Protein AF-A0AAN8KF11-F1 (afdb_monomer)

Sequence (95 aa):
MTPLFGCCASSVSPVDKIKYLVSHQVDINVRRCGNYTVLHAACYHGTLSTVKYLVDCLHLDVHVKSEDGETALDFCRGSESDEKIKYITNQMKLK

pLDDT: mean 75.6, std 12.61, range [45.19, 90.31]

Foldseek 3Di:
DQPLPVPPPDPDANQVVVVVCVVVVRPQCDQDPQRHHVLLVCQQPNALVNNCCCCVVVVDDQCRAGNVRHTSLNNRDDPRSVVSNVVSVVVVVVD

Radius of gyration: 12.33 Å; Cα contacts (8 Å, |Δi|>4): 113; chains: 1; bounding box: 34×25×31 Å

Structure (mmCIF, N/CA/C/O backbone):
data_AF-A0AAN8KF11-F1
#
_entry.id   AF-A0AAN8KF11-F1
#
loop_
_atom_site.group_PDB
_atom_site.id
_at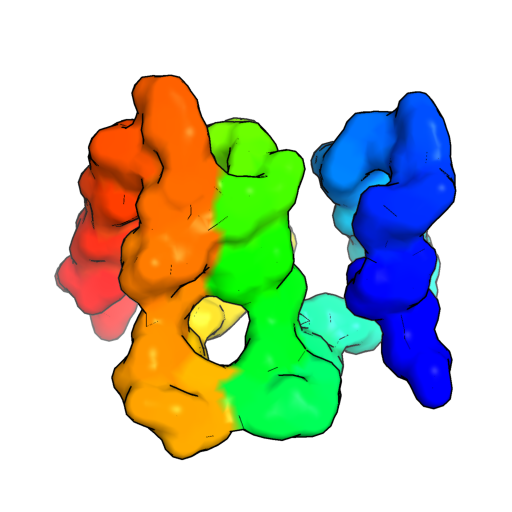om_site.type_symbol
_atom_site.label_atom_id
_atom_site.label_alt_id
_atom_site.label_comp_id
_atom_site.label_asym_id
_atom_site.label_entity_id
_atom_site.label_seq_id
_atom_site.pdbx_PDB_ins_code
_atom_site.Cartn_x
_atom_site.Cartn_y
_atom_site.Cartn_z
_atom_site.occupancy
_atom_site.B_iso_or_equiv
_atom_site.auth_seq_id
_atom_site.auth_comp_id
_atom_site.auth_asym_id
_atom_site.auth_atom_id
_atom_site.pdbx_PDB_model_num
ATOM 1 N N . MET A 1 1 ? 6.887 -15.097 -15.311 1.00 45.59 1 MET A N 1
ATOM 2 C CA . MET A 1 1 ? 7.610 -14.302 -14.294 1.00 45.59 1 MET A CA 1
ATOM 3 C C . MET A 1 1 ? 7.177 -12.858 -14.477 1.00 45.59 1 MET A C 1
ATOM 5 O O . MET A 1 1 ? 7.509 -12.276 -15.496 1.00 45.59 1 MET A O 1
ATOM 9 N N . THR A 1 2 ? 6.342 -12.319 -13.589 1.00 48.66 2 THR A N 1
ATOM 10 C CA . THR A 1 2 ? 5.882 -10.927 -13.683 1.00 48.66 2 THR A CA 1
ATOM 11 C C . THR A 1 2 ? 7.022 -10.005 -13.238 1.00 48.66 2 THR A C 1
ATOM 13 O O . THR A 1 2 ? 7.480 -10.156 -12.101 1.00 48.66 2 THR A O 1
ATOM 16 N N . PRO A 1 3 ? 7.505 -9.080 -14.086 1.00 52.41 3 PRO A N 1
ATOM 17 C CA . PRO A 1 3 ? 8.675 -8.248 -13.783 1.00 52.41 3 PRO A CA 1
ATOM 18 C C . PRO A 1 3 ? 8.485 -7.388 -12.524 1.00 52.41 3 PRO A C 1
ATOM 20 O O . PRO A 1 3 ? 9.456 -7.097 -11.837 1.00 52.41 3 PRO A O 1
ATOM 23 N N . LEU A 1 4 ? 7.232 -7.092 -12.156 1.00 56.22 4 LEU A N 1
ATOM 24 C CA . LEU A 1 4 ? 6.866 -6.345 -10.953 1.00 56.22 4 LEU A CA 1
ATOM 25 C C . LEU A 1 4 ? 7.335 -7.012 -9.637 1.00 56.22 4 LEU A C 1
ATOM 27 O O . LEU A 1 4 ? 7.764 -6.322 -8.719 1.00 56.22 4 LEU A O 1
ATOM 31 N N . PHE A 1 5 ? 7.289 -8.351 -9.542 1.00 54.91 5 PHE A N 1
ATOM 32 C CA . PHE A 1 5 ? 7.616 -9.095 -8.308 1.00 54.91 5 PHE A CA 1
ATOM 33 C C . PHE A 1 5 ? 9.062 -9.608 -8.256 1.00 54.91 5 PHE A C 1
ATOM 35 O O . PHE A 1 5 ? 9.581 -9.878 -7.176 1.00 54.91 5 PHE A O 1
ATOM 42 N N . GLY A 1 6 ? 9.738 -9.735 -9.404 1.00 46.03 6 GLY A N 1
ATOM 43 C CA . GLY A 1 6 ? 11.142 -10.177 -9.474 1.00 46.03 6 GLY A CA 1
ATOM 44 C C . GLY A 1 6 ? 12.146 -9.149 -8.934 1.00 46.03 6 GLY A C 1
ATOM 45 O O . GLY A 1 6 ? 13.329 -9.437 -8.779 1.00 46.03 6 GLY A O 1
ATOM 46 N N . CYS A 1 7 ? 11.675 -7.946 -8.618 1.00 45.19 7 CYS A N 1
ATOM 47 C CA . CYS A 1 7 ? 12.491 -6.822 -8.197 1.00 45.19 7 CYS A CA 1
ATOM 48 C C . CYS A 1 7 ? 12.979 -6.882 -6.739 1.00 45.19 7 CYS A C 1
ATOM 50 O O . CYS A 1 7 ? 13.804 -6.053 -6.367 1.00 45.19 7 CYS A O 1
ATOM 52 N N . CYS A 1 8 ? 12.548 -7.829 -5.902 1.00 46.56 8 CYS A N 1
ATOM 53 C CA . CYS A 1 8 ? 12.969 -7.869 -4.491 1.00 46.56 8 CYS A CA 1
ATOM 54 C C . CYS A 1 8 ? 14.438 -8.295 -4.267 1.00 46.56 8 CYS A C 1
ATOM 56 O O . CYS A 1 8 ? 14.944 -8.124 -3.165 1.00 46.56 8 CYS A O 1
ATOM 58 N N . ALA A 1 9 ? 15.150 -8.792 -5.289 1.00 45.75 9 ALA A N 1
ATOM 59 C CA . ALA A 1 9 ? 16.500 -9.359 -5.139 1.00 45.75 9 ALA A CA 1
ATOM 60 C C . ALA A 1 9 ? 17.675 -8.424 -5.509 1.00 45.75 9 ALA A C 1
ATOM 62 O O . ALA A 1 9 ? 18.821 -8.859 -5.519 1.00 45.75 9 ALA A O 1
ATOM 63 N N . SER A 1 10 ? 17.431 -7.154 -5.846 1.00 48.41 10 SER A N 1
ATOM 64 C CA . SER A 1 10 ? 18.496 -6.219 -6.266 1.00 48.41 10 SER A CA 1
ATOM 65 C C . SER A 1 10 ? 18.624 -5.045 -5.300 1.00 48.41 10 SER A C 1
ATOM 67 O O . SER A 1 10 ? 17.611 -4.513 -4.854 1.00 48.41 10 SER A O 1
ATOM 69 N N . SER A 1 11 ? 19.856 -4.602 -5.060 1.00 53.47 11 SER A N 1
ATOM 70 C CA . SER A 1 11 ? 20.324 -3.521 -4.169 1.00 53.47 11 SER A CA 1
ATOM 71 C C . SER A 1 11 ? 19.747 -2.110 -4.413 1.00 53.47 11 SER A C 1
ATOM 73 O O . SER A 1 11 ? 20.260 -1.131 -3.883 1.00 53.47 11 SER A O 1
ATOM 75 N N . VAL A 1 12 ? 18.683 -1.986 -5.206 1.00 56.06 12 VAL A N 1
ATOM 76 C CA . VAL A 1 12 ? 17.996 -0.728 -5.522 1.00 56.06 12 VAL A CA 1
ATOM 77 C C . VAL A 1 12 ? 16.719 -0.630 -4.684 1.00 56.06 12 VAL A C 1
ATOM 79 O O . VAL A 1 12 ? 15.964 -1.603 -4.586 1.00 56.06 12 VAL A O 1
ATOM 82 N N . SER A 1 13 ? 16.483 0.546 -4.102 1.00 62.16 13 SER A N 1
ATOM 83 C CA . SER A 1 13 ? 15.344 0.855 -3.235 1.00 62.16 13 SER A CA 1
ATOM 84 C C . SER A 1 13 ? 13.996 0.430 -3.849 1.00 62.16 13 SER A C 1
ATOM 86 O O . SER A 1 13 ? 13.764 0.672 -5.038 1.00 62.16 13 SER A O 1
ATOM 88 N N . PRO A 1 14 ? 13.067 -0.152 -3.062 1.00 64.75 14 PRO A N 1
ATOM 89 C CA . PRO A 1 14 ? 11.765 -0.621 -3.555 1.00 64.75 14 PRO A CA 1
ATOM 90 C C . PRO A 1 14 ? 10.952 0.464 -4.283 1.00 64.75 14 PRO A C 1
ATOM 92 O O . PRO A 1 14 ? 10.273 0.180 -5.268 1.00 64.75 14 PRO A O 1
ATOM 95 N N . VAL A 1 15 ? 11.064 1.717 -3.826 1.00 65.25 15 VAL A N 1
ATOM 96 C CA . VAL A 1 15 ? 10.342 2.880 -4.369 1.00 65.25 15 VAL A CA 1
ATOM 97 C C . VAL A 1 15 ? 10.771 3.211 -5.798 1.00 65.25 15 VAL A C 1
ATOM 99 O O . VAL A 1 15 ? 9.915 3.399 -6.660 1.00 65.25 15 VAL A O 1
ATOM 102 N N . ASP A 1 16 ? 12.076 3.278 -6.067 1.00 68.62 16 ASP A N 1
ATOM 103 C CA . ASP A 1 16 ? 12.596 3.646 -7.389 1.00 68.62 16 ASP A CA 1
ATOM 104 C C . ASP A 1 16 ? 12.239 2.601 -8.445 1.00 68.62 16 ASP A C 1
ATOM 106 O O . ASP A 1 16 ? 11.915 2.948 -9.580 1.00 68.62 16 ASP A O 1
ATOM 110 N N . LYS A 1 17 ? 12.186 1.321 -8.057 1.00 69.69 17 LYS A N 1
ATOM 111 C CA . LYS A 1 17 ? 11.724 0.251 -8.949 1.00 69.69 17 LYS A CA 1
ATOM 112 C C . LYS A 1 17 ? 10.245 0.380 -9.273 1.00 69.69 17 LYS A C 1
ATOM 114 O O . LYS A 1 17 ? 9.880 0.262 -10.435 1.00 69.69 17 LYS A O 1
ATOM 119 N N . ILE A 1 18 ? 9.402 0.652 -8.276 1.00 69.81 18 ILE A N 1
ATOM 120 C CA . ILE A 1 18 ? 7.968 0.867 -8.509 1.00 69.81 18 ILE A CA 1
ATOM 121 C C . ILE A 1 18 ? 7.767 2.071 -9.431 1.00 69.81 18 ILE A C 1
ATOM 123 O O . ILE A 1 18 ? 7.066 1.944 -10.426 1.00 69.81 18 ILE A O 1
ATOM 127 N N . LYS A 1 19 ? 8.443 3.200 -9.183 1.00 68.62 19 LYS A N 1
ATOM 128 C CA . LYS A 1 19 ? 8.393 4.367 -10.080 1.00 68.62 19 LYS A CA 1
ATOM 129 C C . LYS A 1 19 ? 8.830 4.025 -11.504 1.00 68.62 19 LYS A C 1
ATOM 131 O O . LYS A 1 19 ? 8.174 4.434 -12.458 1.00 68.62 19 LYS A O 1
ATOM 136 N N . TYR A 1 20 ? 9.901 3.247 -11.650 1.00 72.69 20 TYR A N 1
ATOM 137 C CA . TYR A 1 20 ? 10.379 2.790 -12.951 1.00 72.69 20 TYR A CA 1
ATOM 138 C C . TYR A 1 20 ? 9.339 1.913 -13.667 1.00 72.69 20 TYR A C 1
ATOM 140 O O . TYR A 1 20 ? 9.061 2.136 -14.841 1.00 72.69 20 TYR A O 1
ATOM 148 N N . LEU A 1 21 ? 8.713 0.971 -12.958 1.0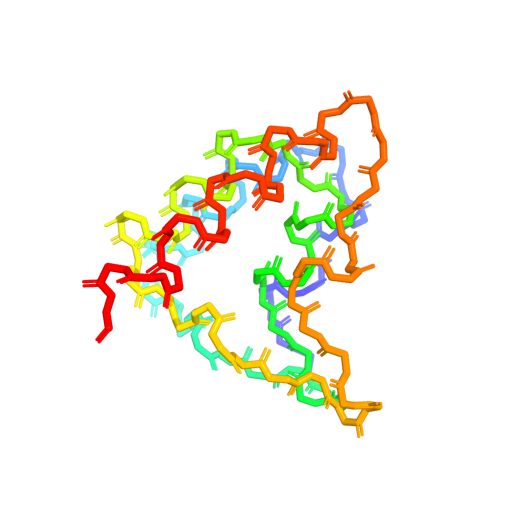0 68.75 21 LEU A N 1
ATOM 149 C CA . LEU A 1 21 ? 7.678 0.078 -13.493 1.00 68.75 21 LEU A CA 1
ATOM 150 C C . LEU A 1 21 ? 6.411 0.847 -13.905 1.00 68.75 21 LEU A C 1
ATOM 152 O O . LEU A 1 21 ? 5.889 0.619 -14.994 1.00 68.75 21 LEU A O 1
ATOM 156 N N . VAL A 1 22 ? 5.970 1.811 -13.091 1.00 67.94 22 VAL A N 1
ATOM 157 C CA . VAL A 1 22 ? 4.855 2.715 -13.427 1.00 67.94 22 VAL A CA 1
ATOM 158 C C . VAL A 1 22 ? 5.175 3.541 -14.669 1.00 67.94 22 VAL A C 1
ATOM 160 O O . VAL A 1 22 ? 4.345 3.652 -15.567 1.00 67.94 22 VAL A O 1
ATOM 163 N N . SER A 1 23 ? 6.396 4.077 -14.759 1.00 74.00 23 SER A N 1
ATOM 164 C CA . SER A 1 23 ? 6.841 4.843 -15.929 1.00 74.00 23 SER A CA 1
ATOM 165 C C . SER A 1 23 ? 6.854 4.013 -17.215 1.00 74.00 23 SER A C 1
ATOM 167 O O . SER A 1 23 ? 6.772 4.585 -18.297 1.00 74.00 23 SER A O 1
ATOM 169 N N . HIS A 1 24 ? 6.951 2.687 -17.107 1.00 72.44 24 HIS A N 1
ATOM 170 C CA . HIS A 1 24 ? 6.919 1.762 -18.240 1.00 72.44 24 HIS A CA 1
ATOM 171 C C . HIS A 1 24 ? 5.505 1.247 -18.557 1.00 72.44 24 HIS A C 1
ATOM 173 O O . HIS A 1 24 ? 5.380 0.282 -19.304 1.00 72.44 24 HIS A O 1
ATOM 179 N N . GLN A 1 25 ? 4.451 1.861 -17.995 1.00 66.88 25 GLN A N 1
ATOM 180 C CA . GLN A 1 25 ? 3.053 1.424 -18.148 1.00 66.88 25 GLN A CA 1
ATOM 181 C C . GLN A 1 25 ? 2.854 -0.063 -17.822 1.00 66.88 25 GLN A C 1
ATOM 183 O O . GLN A 1 25 ? 1.987 -0.730 -18.382 1.00 66.88 25 GLN A O 1
ATOM 188 N N . VAL A 1 26 ? 3.677 -0.607 -16.921 1.00 67.69 26 VAL A N 1
ATOM 189 C CA . VAL A 1 26 ? 3.519 -1.990 -16.483 1.00 67.69 26 VAL A CA 1
ATOM 190 C C . VAL A 1 26 ? 2.219 -2.075 -15.703 1.00 67.69 26 VAL A C 1
ATOM 192 O O . VAL A 1 26 ? 2.006 -1.297 -14.770 1.00 67.69 26 VAL A O 1
ATOM 195 N N . ASP A 1 27 ? 1.370 -3.040 -16.054 1.00 66.56 27 ASP A N 1
ATOM 196 C CA . ASP A 1 27 ? 0.206 -3.360 -15.241 1.00 66.56 27 ASP A CA 1
ATOM 197 C C . ASP A 1 27 ? 0.666 -3.628 -13.805 1.00 66.56 27 ASP A C 1
ATOM 199 O O . ASP A 1 27 ? 1.472 -4.507 -13.523 1.00 66.56 27 ASP A O 1
ATOM 203 N N . ILE A 1 28 ? 0.185 -2.815 -12.881 1.00 67.06 28 ILE A N 1
ATOM 204 C CA . ILE A 1 28 ? 0.485 -2.867 -11.440 1.00 67.06 28 ILE A CA 1
ATOM 205 C C . ILE A 1 28 ? -0.541 -3.701 -10.670 1.00 67.06 28 ILE A C 1
ATOM 207 O O . ILE A 1 28 ? -0.278 -4.149 -9.556 1.00 67.06 28 ILE A O 1
ATOM 211 N N . ASN A 1 29 ? -1.696 -3.946 -11.294 1.00 65.31 29 ASN A N 1
ATOM 212 C CA . ASN A 1 29 ? -2.766 -4.795 -10.779 1.00 65.31 29 ASN A CA 1
ATOM 213 C C . ASN A 1 29 ? -2.498 -6.289 -11.001 1.00 65.31 29 ASN A C 1
ATOM 215 O O . ASN A 1 29 ? -3.366 -7.118 -10.719 1.00 65.31 29 ASN A O 1
ATOM 219 N N . VAL A 1 30 ? -1.319 -6.666 -11.509 1.00 65.81 30 VAL A N 1
ATOM 220 C CA . VAL A 1 30 ? -0.999 -8.084 -11.680 1.00 65.81 30 VAL A CA 1
ATOM 221 C C . VAL A 1 30 ? -0.908 -8.758 -10.323 1.00 65.81 30 VAL A C 1
ATOM 223 O O . VAL A 1 30 ? -0.134 -8.370 -9.446 1.00 65.81 30 VAL A O 1
ATOM 226 N N . ARG A 1 31 ? -1.687 -9.823 -10.194 1.00 68.38 31 ARG A N 1
ATOM 227 C CA . ARG A 1 31 ? -1.640 -10.752 -9.074 1.00 68.38 31 ARG A CA 1
ATOM 228 C C . ARG A 1 31 ? -0.616 -11.835 -9.396 1.00 68.38 31 ARG A C 1
ATOM 230 O O . ARG A 1 31 ? -0.618 -12.407 -10.488 1.00 68.38 31 ARG A O 1
ATOM 237 N N . ARG A 1 32 ? 0.306 -12.087 -8.472 1.00 68.38 32 ARG A N 1
ATOM 238 C CA . ARG A 1 32 ? 1.190 -13.260 -8.501 1.00 68.38 32 ARG A CA 1
ATOM 239 C C . ARG A 1 32 ? 0.370 -14.499 -8.092 1.00 68.38 32 ARG A C 1
ATOM 241 O O . ARG A 1 32 ? -0.788 -14.381 -7.696 1.00 68.38 32 ARG A O 1
ATOM 248 N N . CYS A 1 33 ? 0.978 -15.684 -8.185 1.00 66.88 33 CYS A N 1
ATOM 249 C CA . CYS A 1 33 ? 0.441 -16.916 -7.601 1.00 66.88 33 CYS A CA 1
ATOM 250 C C . CYS A 1 33 ? -0.026 -16.658 -6.162 1.00 66.88 33 CYS A C 1
ATOM 252 O O . CYS A 1 33 ? 0.667 -15.951 -5.428 1.00 66.88 33 CYS A O 1
ATOM 254 N N . GLY A 1 34 ? -1.186 -17.194 -5.789 1.00 68.75 34 GLY A N 1
ATOM 255 C CA . GLY A 1 34 ? -1.767 -16.940 -4.476 1.00 68.75 34 GLY A CA 1
ATOM 256 C C . GLY A 1 34 ? -2.458 -15.577 -4.342 1.00 68.75 34 GLY A C 1
ATOM 257 O O . GLY A 1 34 ? -2.517 -15.035 -3.251 1.00 68.75 34 GLY A O 1
ATOM 258 N N . ASN A 1 35 ? -2.917 -14.958 -5.436 1.00 79.69 35 ASN A N 1
ATOM 259 C CA . ASN A 1 35 ? -3.564 -13.632 -5.439 1.00 79.69 35 ASN A CA 1
ATOM 260 C C . ASN A 1 35 ? -2.719 -12.489 -4.824 1.00 79.69 35 ASN A C 1
ATOM 262 O O . ASN A 1 35 ? -3.231 -11.429 -4.460 1.00 79.69 35 ASN A O 1
ATOM 266 N N . TYR A 1 36 ? -1.405 -12.692 -4.730 1.00 78.38 36 TYR A N 1
ATOM 267 C CA . TYR A 1 36 ? -0.492 -11.786 -4.047 1.00 78.38 36 TYR A CA 1
ATOM 268 C C . TYR A 1 36 ? -0.241 -10.527 -4.889 1.00 78.38 36 TYR A C 1
ATOM 270 O O . TYR A 1 36 ? 0.129 -10.615 -6.063 1.00 78.38 36 TYR A O 1
ATOM 278 N N . THR A 1 37 ? -0.448 -9.345 -4.304 1.00 81.50 37 THR A N 1
ATOM 279 C CA . THR A 1 37 ? -0.327 -8.038 -4.990 1.00 81.50 37 THR A CA 1
ATOM 280 C C . THR A 1 37 ? 0.926 -7.272 -4.565 1.00 81.50 37 THR A C 1
ATOM 282 O O . THR A 1 37 ? 1.539 -7.565 -3.539 1.00 81.50 37 THR A O 1
ATOM 285 N N . VAL A 1 38 ? 1.301 -6.236 -5.324 1.00 79.38 38 VAL A N 1
ATOM 286 C CA . VAL A 1 38 ? 2.433 -5.360 -4.960 1.00 79.38 38 VAL A CA 1
ATOM 287 C C . VAL A 1 38 ? 2.208 -4.625 -3.634 1.00 79.38 38 VAL A C 1
ATOM 289 O O . VAL A 1 38 ? 3.177 -4.289 -2.960 1.00 79.38 38 VAL A O 1
ATOM 292 N N . LEU A 1 39 ? 0.951 -4.428 -3.215 1.00 83.75 39 LEU A N 1
ATOM 293 C CA . LEU A 1 39 ? 0.636 -3.834 -1.916 1.00 83.75 39 LEU A CA 1
ATOM 294 C C . LEU A 1 3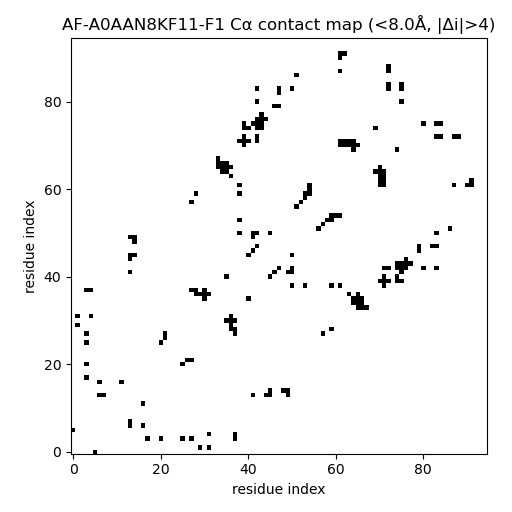9 ? 1.041 -4.761 -0.756 1.00 83.75 39 LEU A C 1
ATOM 296 O O . LEU A 1 39 ? 1.626 -4.286 0.216 1.00 83.75 39 LEU A O 1
ATOM 300 N N . HIS A 1 40 ? 0.830 -6.077 -0.891 1.00 85.44 40 HIS A N 1
ATOM 301 C CA . HIS A 1 40 ? 1.318 -7.066 0.079 1.00 85.44 40 HIS A CA 1
ATOM 302 C C . HIS A 1 40 ? 2.854 -7.030 0.170 1.00 85.44 40 HIS A C 1
ATOM 304 O O . HIS A 1 40 ? 3.418 -6.929 1.262 1.00 85.44 40 HIS A O 1
ATOM 310 N N . ALA A 1 41 ? 3.535 -7.002 -0.983 1.00 79.94 41 ALA A N 1
ATOM 311 C CA . ALA A 1 41 ? 4.995 -6.904 -1.045 1.00 79.94 41 ALA A CA 1
ATOM 312 C C . ALA A 1 41 ? 5.523 -5.607 -0.406 1.00 79.94 41 ALA A C 1
ATOM 314 O O . ALA A 1 41 ? 6.520 -5.624 0.315 1.00 79.94 41 ALA A O 1
ATOM 315 N N . ALA A 1 42 ? 4.854 -4.477 -0.649 1.00 81.06 42 ALA A N 1
ATOM 316 C CA . ALA A 1 42 ? 5.229 -3.185 -0.085 1.00 81.06 42 ALA A CA 1
ATOM 317 C C . ALA A 1 42 ? 5.014 -3.117 1.427 1.00 81.06 42 ALA A C 1
ATOM 319 O O . ALA A 1 42 ? 5.785 -2.449 2.114 1.00 81.06 42 ALA A O 1
ATOM 320 N N . CYS A 1 43 ? 4.024 -3.825 1.968 1.00 85.12 43 CYS A N 1
ATOM 321 C CA . CYS A 1 43 ? 3.877 -3.906 3.413 1.00 85.12 43 CYS A CA 1
ATOM 322 C C . CYS A 1 43 ? 4.955 -4.770 4.074 1.00 85.12 43 CYS A C 1
ATOM 324 O O . CYS A 1 43 ? 5.461 -4.396 5.136 1.00 85.12 43 CYS A O 1
ATOM 326 N N . TYR A 1 44 ? 5.376 -5.847 3.409 1.00 81.25 44 TYR A N 1
ATOM 327 C CA . TYR A 1 44 ? 6.398 -6.753 3.930 1.00 81.25 44 TYR A CA 1
ATOM 328 C C . TYR A 1 44 ? 7.837 -6.219 3.780 1.00 81.25 44 TYR A C 1
ATOM 330 O O . TYR A 1 44 ? 8.626 -6.295 4.718 1.00 81.25 44 TYR A O 1
ATOM 338 N N . HIS A 1 45 ? 8.187 -5.655 2.618 1.00 76.4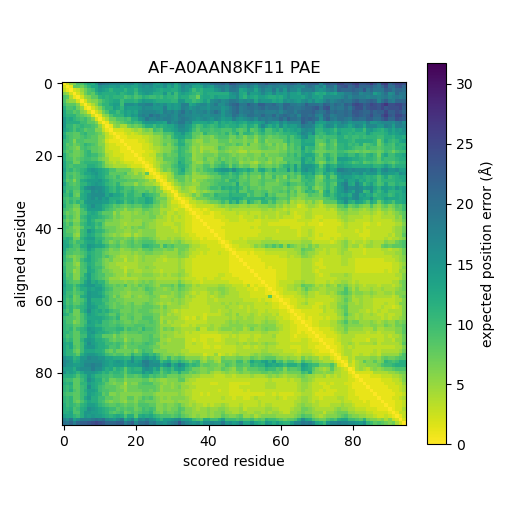4 45 HIS A N 1
ATOM 339 C CA . HIS A 1 45 ? 9.551 -5.203 2.286 1.00 76.44 45 HIS A CA 1
ATOM 340 C C . HIS A 1 45 ? 9.693 -3.689 2.074 1.00 76.44 45 HIS A C 1
ATOM 342 O O . HIS A 1 45 ? 10.811 -3.176 2.030 1.00 76.44 45 HIS A O 1
ATOM 348 N N . GLY A 1 46 ? 8.590 -2.976 1.854 1.00 77.06 46 GLY A N 1
ATOM 349 C CA . GLY A 1 46 ? 8.598 -1.551 1.529 1.00 77.06 46 GLY A CA 1
ATOM 350 C C . GLY A 1 46 ? 8.500 -0.653 2.760 1.00 77.06 46 GLY A C 1
ATOM 351 O O . GLY A 1 46 ? 8.274 -1.102 3.881 1.00 77.06 46 GLY A O 1
ATOM 352 N N . THR A 1 47 ? 8.645 0.647 2.532 1.00 83.69 47 THR A N 1
ATOM 353 C CA . THR A 1 47 ? 8.488 1.708 3.542 1.00 83.69 47 THR A CA 1
ATOM 354 C C . THR A 1 47 ? 7.084 2.307 3.501 1.00 83.69 47 THR A C 1
ATOM 356 O O . THR A 1 47 ? 6.346 2.098 2.531 1.00 83.69 47 THR A O 1
ATOM 359 N N . LEU A 1 48 ? 6.712 3.114 4.503 1.00 85.62 48 LEU A N 1
ATOM 360 C CA . LEU A 1 48 ? 5.426 3.826 4.497 1.00 85.62 48 LEU A CA 1
ATOM 361 C C . LEU A 1 48 ? 5.225 4.663 3.222 1.00 85.62 48 LEU A C 1
ATOM 363 O O . LEU A 1 48 ? 4.144 4.661 2.632 1.00 85.62 48 LEU A O 1
ATOM 367 N N . SER A 1 49 ? 6.279 5.332 2.753 1.00 86.31 49 SER A N 1
ATOM 368 C CA . SER A 1 49 ? 6.259 6.122 1.516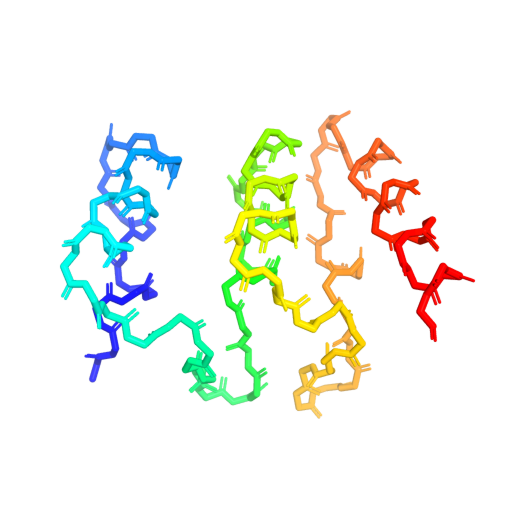 1.00 86.31 49 SER A CA 1
ATOM 369 C C . SER A 1 49 ? 5.914 5.283 0.286 1.00 86.31 49 SER A C 1
ATOM 371 O O . SER A 1 49 ? 5.230 5.761 -0.616 1.00 86.31 49 SER A O 1
ATOM 373 N N . THR A 1 50 ? 6.349 4.020 0.263 1.00 83.19 50 THR A N 1
ATOM 374 C CA . THR A 1 50 ? 6.030 3.080 -0.820 1.00 83.19 50 THR A CA 1
ATOM 375 C C . THR A 1 50 ? 4.538 2.758 -0.830 1.00 83.19 50 THR A C 1
ATOM 377 O O . THR A 1 50 ? 3.897 2.833 -1.873 1.00 83.19 50 THR A O 1
ATOM 380 N N . VAL A 1 51 ? 3.975 2.448 0.341 1.00 86.25 51 VAL A N 1
ATOM 381 C CA . VAL A 1 51 ? 2.546 2.136 0.504 1.00 86.25 51 VAL A CA 1
ATOM 382 C C . VAL A 1 51 ? 1.682 3.327 0.098 1.00 86.25 51 VAL A C 1
ATOM 384 O O . VAL A 1 51 ? 0.752 3.162 -0.687 1.00 86.25 51 VAL A O 1
ATOM 387 N N . LYS A 1 52 ? 2.027 4.535 0.561 1.00 87.50 52 LYS A N 1
ATOM 388 C CA . LYS A 1 52 ? 1.326 5.767 0.172 1.00 87.50 52 LYS A CA 1
ATOM 389 C C . LYS A 1 52 ? 1.349 5.967 -1.337 1.00 87.50 52 LYS A C 1
ATOM 391 O O . LYS A 1 52 ? 0.304 6.173 -1.929 1.00 87.50 52 LYS A O 1
ATOM 396 N N . TYR A 1 53 ? 2.510 5.826 -1.976 1.00 84.75 53 TYR A N 1
ATOM 397 C CA . TYR A 1 53 ? 2.619 5.968 -3.429 1.00 84.75 53 TYR A CA 1
ATOM 398 C C . TYR A 1 53 ? 1.746 4.953 -4.188 1.00 84.75 53 TYR A C 1
ATOM 400 O O . TYR A 1 53 ? 1.076 5.315 -5.151 1.00 84.75 53 TYR A O 1
ATOM 408 N N . LEU A 1 54 ? 1.697 3.695 -3.739 1.00 82.94 54 LEU A N 1
ATOM 409 C CA . LEU A 1 54 ? 0.854 2.667 -4.358 1.00 82.94 54 LEU A CA 1
ATOM 410 C C . LEU A 1 54 ? -0.652 2.951 -4.199 1.00 82.94 54 LEU A C 1
ATOM 412 O O . LEU A 1 54 ? -1.429 2.699 -5.115 1.00 82.94 54 LEU A O 1
ATOM 416 N N . VAL A 1 55 ? -1.091 3.472 -3.056 1.00 86.44 55 VAL A N 1
ATOM 417 C CA . VAL A 1 55 ? -2.521 3.726 -2.826 1.00 86.44 55 VAL A CA 1
ATOM 418 C C . VAL A 1 55 ? -2.964 5.064 -3.428 1.00 86.44 55 VAL A C 1
ATOM 420 O O . VAL A 1 55 ? -3.969 5.102 -4.134 1.00 86.44 55 VAL A O 1
ATOM 423 N N . ASP A 1 56 ? -2.208 6.144 -3.211 1.00 86.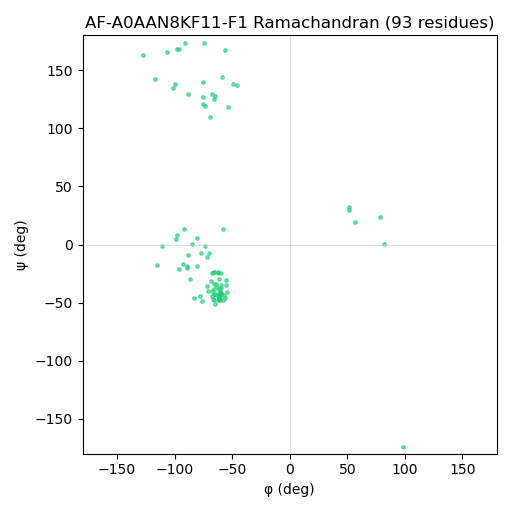06 56 ASP A N 1
ATOM 424 C CA . ASP A 1 56 ? -2.546 7.487 -3.705 1.00 86.06 56 ASP A CA 1
ATOM 425 C C . ASP A 1 56 ? -2.274 7.647 -5.207 1.00 86.06 56 ASP A C 1
ATOM 427 O O . ASP A 1 56 ? -3.135 8.139 -5.928 1.00 86.06 56 ASP A O 1
ATOM 431 N N . CYS A 1 57 ? -1.096 7.249 -5.705 1.00 82.38 57 CYS A N 1
ATOM 432 C CA . CYS A 1 57 ? -0.727 7.518 -7.103 1.00 82.38 57 CYS A CA 1
ATOM 433 C C . CYS A 1 57 ? -1.231 6.454 -8.072 1.00 82.38 57 CYS A C 1
ATOM 435 O O . CYS A 1 57 ? -1.454 6.744 -9.243 1.00 82.38 57 CYS A O 1
ATOM 437 N N . LEU A 1 58 ? -1.356 5.218 -7.601 1.00 78.31 58 LEU A N 1
ATOM 438 C CA . LEU A 1 58 ? -1.711 4.083 -8.443 1.00 78.31 58 LEU A CA 1
ATOM 439 C C . LEU A 1 58 ? -3.107 3.529 -8.155 1.00 78.31 58 LEU A C 1
ATOM 441 O O . LEU A 1 58 ? -3.544 2.600 -8.833 1.00 78.31 58 LEU A O 1
ATOM 445 N N . HIS A 1 59 ? -3.805 4.106 -7.174 1.00 80.38 59 HIS A N 1
ATOM 446 C CA . HIS A 1 59 ? -5.179 3.763 -6.816 1.00 80.38 59 HIS A CA 1
ATOM 447 C C . HIS A 1 59 ? -5.403 2.266 -6.581 1.00 80.38 59 HIS A C 1
ATOM 449 O O . HIS A 1 59 ? -6.498 1.760 -6.843 1.00 80.38 59 HIS A O 1
ATOM 455 N N . LEU A 1 60 ? -4.385 1.559 -6.069 1.00 82.69 60 LEU A N 1
ATOM 456 C CA . LEU A 1 60 ? -4.504 0.131 -5.799 1.00 82.69 60 LEU A CA 1
ATOM 457 C C . LEU A 1 60 ? -5.642 -0.151 -4.823 1.00 82.69 60 LEU A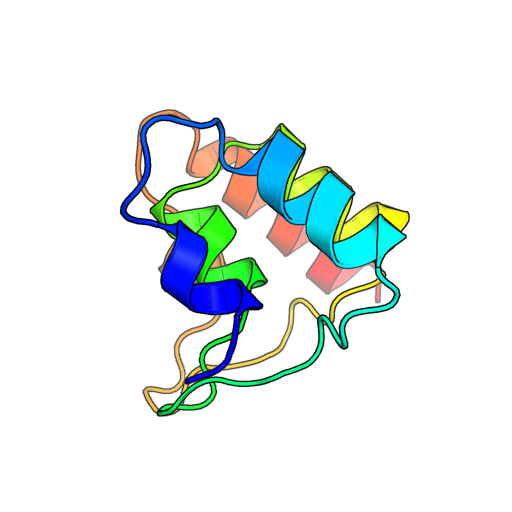 C 1
ATOM 459 O O . LEU A 1 60 ? -5.894 0.597 -3.873 1.00 82.69 60 LEU A O 1
ATOM 463 N N . ASP A 1 61 ? -6.307 -1.275 -5.059 1.00 83.75 61 ASP A N 1
ATOM 464 C CA . ASP A 1 61 ? -7.312 -1.777 -4.143 1.00 83.75 61 ASP A CA 1
ATOM 465 C C . ASP A 1 61 ? -6.635 -2.366 -2.898 1.00 83.75 61 ASP A C 1
ATOM 467 O O . ASP A 1 61 ? -5.824 -3.295 -2.969 1.00 83.75 61 ASP A O 1
ATOM 471 N N . VAL A 1 62 ? -6.961 -1.776 -1.749 1.00 86.12 62 VAL A N 1
ATOM 472 C CA . VAL A 1 62 ? -6.443 -2.170 -0.439 1.00 86.12 62 VAL A CA 1
ATOM 473 C C . VAL A 1 62 ? -7.178 -3.388 0.123 1.00 86.12 62 VAL A C 1
ATOM 475 O O . VAL A 1 62 ? -6.628 -4.063 0.987 1.00 86.12 62 VAL A O 1
ATOM 478 N N . HIS A 1 63 ? -8.375 -3.713 -0.384 1.00 85.50 63 HIS A N 1
ATOM 479 C CA . HIS A 1 63 ? -9.200 -4.833 0.086 1.00 85.50 63 HIS A CA 1
ATOM 480 C C . HIS A 1 63 ? -8.842 -6.176 -0.554 1.00 85.50 63 HIS A C 1
ATOM 482 O O . HIS A 1 63 ? -9.473 -7.193 -0.251 1.00 85.50 63 HIS A O 1
ATOM 488 N N . VAL A 1 64 ? -7.844 -6.206 -1.441 1.00 85.19 64 VAL A N 1
ATOM 489 C CA . VAL A 1 64 ? -7.426 -7.452 -2.082 1.00 85.19 64 VAL A CA 1
ATOM 490 C C . VAL A 1 64 ? -6.861 -8.401 -1.033 1.00 85.19 64 VAL A C 1
ATOM 492 O O . VAL A 1 64 ? -5.952 -8.046 -0.284 1.00 85.19 64 VAL A O 1
ATOM 495 N N . LYS A 1 65 ? -7.397 -9.620 -1.030 1.00 87.31 65 LYS A N 1
ATOM 496 C CA . LYS A 1 65 ? -6.940 -10.729 -0.197 1.00 87.31 65 LYS A CA 1
ATOM 497 C C . LYS A 1 65 ? -6.053 -11.669 -1.000 1.00 87.31 65 LYS A C 1
ATOM 499 O O . LYS A 1 65 ? -6.391 -11.991 -2.137 1.00 87.31 65 LYS A O 1
ATOM 504 N N . SER A 1 66 ? -4.967 -12.127 -0.398 1.00 85.00 66 SER A N 1
ATOM 505 C CA . SER A 1 66 ? -4.202 -13.300 -0.814 1.00 85.00 66 SER A CA 1
ATOM 506 C C . SER A 1 66 ? -5.102 -14.545 -0.876 1.00 85.00 66 SER A C 1
ATOM 508 O O . SER A 1 66 ? -6.232 -14.550 -0.384 1.00 85.00 66 SER A O 1
ATOM 510 N N . GLU A 1 67 ? -4.603 -15.615 -1.479 1.00 85.56 67 GLU A N 1
ATOM 511 C CA . GLU A 1 67 ? -5.267 -16.923 -1.545 1.00 85.56 67 GLU A CA 1
ATOM 512 C C . GLU A 1 67 ? -5.484 -17.533 -0.153 1.00 85.56 67 GLU A C 1
ATOM 514 O O . GLU A 1 67 ? -6.512 -18.162 0.081 1.00 85.56 67 GLU A O 1
ATOM 519 N N . ASP A 1 68 ? -4.605 -17.223 0.803 1.00 84.88 68 ASP A N 1
ATOM 520 C CA . ASP A 1 68 ? -4.756 -17.562 2.225 1.00 84.88 68 ASP A CA 1
ATOM 521 C C . ASP A 1 68 ? -5.812 -16.706 2.959 1.00 84.88 68 ASP A C 1
ATOM 523 O O . ASP A 1 68 ? -6.063 -16.886 4.149 1.00 84.88 68 ASP A O 1
ATOM 527 N N . GLY A 1 69 ? -6.447 -15.748 2.273 1.00 86.81 69 GLY A N 1
ATOM 528 C CA . GLY A 1 69 ? -7.433 -14.833 2.856 1.00 86.81 69 GLY A CA 1
ATOM 529 C C . GLY A 1 69 ? -6.836 -13.632 3.598 1.00 86.81 69 GLY A C 1
ATOM 530 O O . GLY A 1 69 ? -7.592 -12.794 4.094 1.00 86.81 69 GLY A O 1
ATOM 531 N N . GLU A 1 70 ? -5.509 -13.527 3.633 1.00 87.69 70 GLU A N 1
ATOM 532 C CA . GLU A 1 70 ? -4.753 -12.432 4.245 1.00 87.69 70 GLU A CA 1
ATOM 533 C C . GLU A 1 70 ? -4.786 -11.169 3.375 1.00 87.69 70 GLU A C 1
ATOM 535 O O . GLU A 1 70 ? -4.680 -11.229 2.156 1.00 87.69 70 GLU A O 1
ATOM 540 N N . THR A 1 71 ? -4.917 -10.004 3.992 1.00 88.38 71 THR A N 1
ATOM 541 C CA . THR A 1 71 ? -4.900 -8.687 3.342 1.00 88.38 71 THR A CA 1
ATOM 542 C C . THR A 1 71 ? -3.525 -8.033 3.433 1.00 88.38 71 THR A C 1
ATOM 544 O O . THR A 1 71 ? -2.673 -8.438 4.218 1.00 88.38 71 THR A O 1
ATOM 547 N N . ALA A 1 72 ? -3.291 -6.953 2.679 1.00 85.38 72 ALA A N 1
ATOM 548 C CA . ALA A 1 72 ? -2.001 -6.257 2.704 1.00 85.38 72 ALA A CA 1
ATOM 549 C C . ALA A 1 72 ? -1.565 -5.799 4.111 1.00 85.38 72 ALA A C 1
ATOM 551 O O . ALA A 1 72 ? -0.364 -5.774 4.379 1.00 85.38 72 ALA A O 1
ATOM 552 N N . LEU A 1 73 ? -2.515 -5.487 5.008 1.00 87.88 73 LEU A N 1
ATOM 553 C CA . LEU A 1 73 ? -2.219 -5.143 6.405 1.00 87.88 73 LEU A CA 1
ATOM 554 C C . LEU A 1 73 ? -1.597 -6.300 7.202 1.00 87.88 73 LEU A C 1
ATOM 556 O O . LEU A 1 73 ? -0.714 -6.047 8.019 1.00 87.88 73 LEU A O 1
ATOM 560 N N . ASP A 1 74 ? -1.981 -7.547 6.919 1.00 87.81 74 ASP A N 1
ATOM 561 C CA . ASP A 1 74 ? -1.467 -8.743 7.604 1.00 87.81 74 ASP A CA 1
ATOM 562 C C . ASP A 1 74 ? 0.019 -8.989 7.284 1.00 87.81 74 ASP A C 1
ATOM 564 O O . ASP A 1 74 ? 0.773 -9.552 8.080 1.00 87.81 74 ASP A O 1
ATOM 568 N N . PHE A 1 75 ? 0.480 -8.476 6.140 1.00 84.12 75 PHE A N 1
ATOM 569 C CA . PHE A 1 75 ? 1.878 -8.537 5.723 1.00 84.12 75 PHE A CA 1
ATOM 570 C C . PHE A 1 75 ? 2.722 -7.364 6.225 1.00 84.12 75 PHE A C 1
ATOM 572 O O . PHE A 1 75 ? 3.944 -7.400 6.060 1.00 84.12 75 PHE A O 1
ATOM 579 N N . CYS A 1 76 ? 2.127 -6.318 6.811 1.00 84.31 76 CYS A N 1
ATOM 580 C CA . CYS A 1 76 ? 2.900 -5.162 7.256 1.00 84.31 76 CYS A CA 1
ATOM 581 C C . CYS A 1 76 ? 3.778 -5.553 8.453 1.00 84.3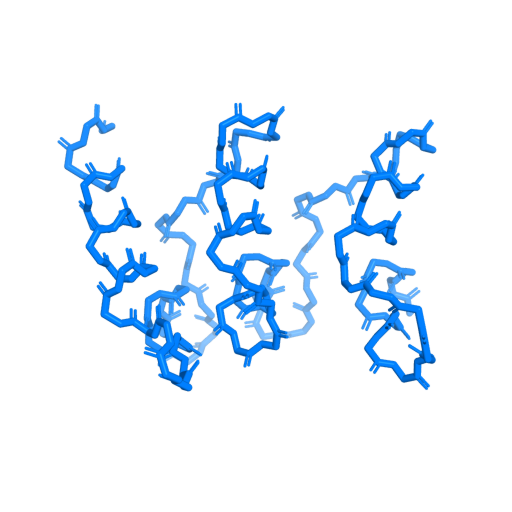1 76 CYS A C 1
ATOM 583 O O . CYS A 1 76 ? 3.292 -5.781 9.558 1.00 84.31 76 CYS A O 1
ATOM 585 N N . ARG A 1 77 ? 5.095 -5.612 8.237 1.00 78.31 77 ARG A N 1
ATOM 586 C CA . ARG A 1 77 ? 6.092 -5.947 9.267 1.00 78.31 77 ARG A CA 1
ATOM 587 C C . ARG A 1 77 ? 7.197 -4.885 9.345 1.00 78.31 77 ARG A C 1
ATOM 589 O O . ARG A 1 77 ? 7.362 -4.073 8.430 1.00 78.31 77 ARG A O 1
ATOM 596 N N . GLY A 1 78 ? 7.950 -4.896 10.447 1.00 75.75 78 GLY A N 1
ATOM 597 C CA . GLY A 1 78 ? 9.074 -3.986 10.710 1.00 75.75 78 GLY A CA 1
ATOM 598 C C . GLY A 1 78 ? 8.715 -2.793 11.603 1.00 75.75 78 GLY A C 1
ATOM 599 O O . GLY A 1 78 ? 7.608 -2.700 12.110 1.0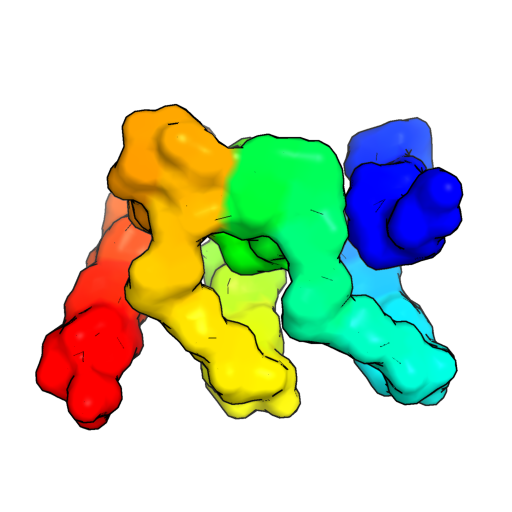0 75.75 78 GLY A O 1
ATOM 600 N N . SER A 1 79 ? 9.655 -1.868 11.794 1.00 72.31 79 SER A N 1
ATOM 601 C CA . SER A 1 79 ? 9.512 -0.707 12.692 1.00 72.31 79 SER A CA 1
ATOM 602 C C . SER A 1 79 ? 8.441 0.307 12.264 1.00 72.31 79 SER A C 1
ATOM 604 O O . SER A 1 79 ? 7.920 1.028 13.103 1.00 72.31 79 SER A O 1
ATOM 606 N N . GLU A 1 80 ? 8.092 0.352 10.976 1.00 78.94 80 GLU A N 1
ATOM 607 C CA . GLU A 1 80 ? 7.058 1.241 10.414 1.00 78.94 80 GLU A CA 1
ATOM 608 C C . GLU A 1 80 ? 5.692 0.539 10.240 1.00 78.94 80 GLU A C 1
ATOM 610 O O . GLU A 1 80 ? 4.798 1.074 9.579 1.00 78.94 80 GLU A O 1
ATOM 615 N N . SER A 1 81 ? 5.514 -0.690 10.747 1.00 80.56 81 SER A N 1
ATOM 616 C CA . SER A 1 81 ? 4.284 -1.464 10.511 1.00 80.56 81 SER A CA 1
ATOM 617 C C . SER A 1 81 ? 3.037 -0.747 11.023 1.00 80.56 81 SER A C 1
ATOM 619 O O . SER A 1 81 ? 2.044 -0.689 10.302 1.00 80.56 81 SER A O 1
ATOM 621 N N . ASP A 1 82 ? 3.093 -0.134 12.207 1.00 86.75 82 ASP A N 1
ATOM 622 C CA . ASP A 1 82 ? 1.946 0.555 12.811 1.00 86.75 82 ASP A CA 1
ATOM 623 C C . ASP A 1 82 ? 1.428 1.714 11.953 1.00 86.75 82 ASP A C 1
ATOM 625 O O . ASP A 1 82 ? 0.219 1.902 11.799 1.00 86.75 82 ASP A O 1
ATOM 629 N N . GLU A 1 83 ? 2.330 2.496 11.361 1.00 90.00 83 GLU A N 1
ATOM 630 C CA . GLU A 1 83 ? 1.962 3.624 10.503 1.00 90.00 83 GLU A CA 1
ATOM 631 C C . GLU A 1 83 ? 1.383 3.147 9.170 1.00 90.00 83 GLU A C 1
ATOM 633 O O . GLU A 1 83 ? 0.386 3.703 8.698 1.00 90.00 83 GLU A O 1
ATOM 638 N N . LYS A 1 84 ? 1.964 2.088 8.584 1.00 88.50 84 LYS A N 1
ATOM 639 C CA . LYS A 1 84 ? 1.442 1.457 7.361 1.00 88.50 84 LYS A CA 1
ATOM 640 C C . LYS A 1 84 ? 0.035 0.919 7.595 1.00 88.50 84 LYS A C 1
ATOM 642 O O . LYS A 1 84 ? -0.864 1.217 6.812 1.00 88.50 84 LYS A O 1
ATOM 647 N N . ILE A 1 85 ? -0.166 0.191 8.694 1.00 88.31 85 ILE A N 1
ATOM 648 C CA . ILE A 1 85 ? -1.462 -0.379 9.073 1.00 88.31 85 ILE A CA 1
ATOM 649 C C . ILE A 1 85 ? -2.478 0.736 9.309 1.00 88.31 85 ILE A C 1
ATOM 651 O O . ILE A 1 85 ? -3.570 0.674 8.748 1.00 88.31 85 ILE A O 1
ATOM 655 N N . LYS A 1 86 ? -2.134 1.785 10.071 1.00 90.19 86 LYS A N 1
ATOM 656 C CA . LYS A 1 86 ? -3.023 2.942 10.281 1.00 90.19 86 LYS A CA 1
ATOM 657 C C . LYS A 1 86 ? -3.432 3.587 8.963 1.00 90.19 86 LYS A C 1
ATOM 659 O O . LYS A 1 86 ? -4.612 3.864 8.772 1.00 90.19 86 LYS A O 1
ATOM 664 N N . TYR A 1 87 ? -2.480 3.814 8.060 1.00 90.31 87 TYR A N 1
ATOM 665 C CA . TYR A 1 87 ? -2.760 4.428 6.766 1.00 90.31 87 TYR A CA 1
ATOM 666 C C . TYR A 1 87 ? -3.663 3.537 5.898 1.00 90.31 87 TYR A C 1
ATOM 668 O O . TYR A 1 87 ? -4.707 4.006 5.456 1.00 90.31 87 TYR A O 1
ATOM 676 N N . ILE A 1 88 ? -3.329 2.253 5.721 1.00 87.00 88 ILE A N 1
ATOM 677 C CA . ILE A 1 88 ? -4.142 1.308 4.934 1.00 87.00 88 ILE A CA 1
ATOM 678 C C . ILE A 1 88 ? -5.541 1.155 5.540 1.00 87.00 88 ILE A C 1
ATOM 680 O O . ILE A 1 88 ? -6.528 1.229 4.818 1.00 87.00 88 ILE A O 1
ATOM 684 N N . THR A 1 89 ? -5.646 1.020 6.864 1.00 88.50 89 THR A N 1
ATOM 685 C CA . THR A 1 89 ? -6.934 0.915 7.570 1.00 88.50 89 THR A CA 1
ATOM 686 C C . THR A 1 89 ? -7.782 2.168 7.372 1.00 88.50 89 THR A C 1
ATOM 688 O O . THR A 1 89 ? -8.997 2.074 7.227 1.00 88.50 89 THR A O 1
ATOM 691 N N . ASN A 1 90 ? -7.166 3.353 7.364 1.00 90.00 90 ASN A N 1
ATOM 692 C CA . ASN A 1 90 ? -7.886 4.592 7.087 1.00 90.00 90 ASN A CA 1
ATOM 693 C C . ASN A 1 90 ? -8.397 4.615 5.637 1.00 90.00 90 ASN A C 1
ATOM 695 O O . ASN A 1 90 ? -9.559 4.923 5.402 1.00 90.00 90 ASN A O 1
ATOM 699 N N . GLN A 1 91 ? -7.570 4.191 4.678 1.00 87.06 91 GLN A N 1
ATOM 700 C CA . GLN A 1 91 ? -7.964 4.085 3.268 1.00 87.06 91 GLN A CA 1
ATOM 701 C C . GLN A 1 91 ? -9.093 3.066 3.046 1.00 87.06 91 GLN A C 1
ATOM 703 O O . GLN A 1 91 ? -10.000 3.329 2.265 1.00 87.06 91 GLN A O 1
ATOM 708 N N . MET A 1 92 ? -9.098 1.953 3.787 1.00 83.38 92 MET A N 1
ATOM 709 C CA . MET A 1 92 ? -10.188 0.966 3.782 1.00 83.38 92 MET A CA 1
ATOM 710 C C . MET A 1 92 ? -11.517 1.493 4.338 1.00 83.38 92 MET A C 1
ATOM 712 O O . MET A 1 92 ? -12.556 0.912 4.057 1.00 83.38 92 MET A O 1
ATOM 716 N N . LYS A 1 93 ? -11.491 2.531 5.184 1.00 82.00 93 LYS A N 1
ATOM 717 C CA . LYS A 1 93 ? -12.702 3.165 5.737 1.00 82.00 93 LYS A CA 1
ATOM 718 C C . LYS A 1 93 ? -13.231 4.303 4.864 1.00 82.00 93 LYS A C 1
ATOM 720 O O . LYS A 1 93 ? -14.364 4.729 5.058 1.00 82.00 93 LYS A O 1
ATOM 725 N N . LEU A 1 94 ? -12.379 4.854 3.999 1.00 72.00 94 LEU A N 1
ATOM 726 C CA . LEU A 1 94 ? -12.674 6.014 3.155 1.00 72.00 94 LEU A CA 1
ATOM 727 C C . LEU A 1 94 ? -13.285 5.633 1.797 1.00 72.00 94 LEU A C 1
ATOM 729 O O . LEU A 1 94 ? -13.858 6.505 1.145 1.00 72.00 94 LEU A O 1
ATOM 733 N N . LYS A 1 95 ? -13.145 4.375 1.369 1.00 54.94 95 LYS A N 1
ATOM 734 C CA . LYS A 1 95 ? -13.784 3.802 0.176 1.00 54.94 95 LYS A CA 1
ATOM 735 C C . LYS A 1 95 ? -14.975 2.938 0.573 1.00 54.94 95 LYS A C 1
ATOM 737 O O . LYS A 1 95 ? -15.924 2.892 -0.239 1.00 54.94 95 LYS A O 1
#

Nearest PDB structures (foldseek):
  5u0k-assembly3_E  TM=8.829E-01  e=7.415E-05  Homo sapiens
  5u0k-assembly2_C  TM=8.892E-01  e=1.952E-04  Homo sapiens
  5u0j-assembly2_D  TM=8.879E-01  e=8.614E-04  Homo sapiens
  5u0k-assembly5_H  TM=8.829E-01  e=1.189E-03  Homo sapiens
  8gwr-assembly1_B  TM=8.837E-01  e=1.993E-03  Homo sapiens

Secondary structure (DSSP, 8-state):
--TTTGGGGSSS-HHHHHHHHHHTT--S-PPBGGGB-HHHHHHHHS-HHHHHIIIIIT---TTPBPTTS-BTTTT--STTHHHHHHHHHHHHHH-

InterPro domains:
  IPR002110 Ankyrin repeat [PF12796] (14-88)
  IPR036770 Ankyrin repeat-containing domain superfamily [G3DSA:1.25.40.20] (1-95)
  IPR036770 Ankyrin repeat-containing domain superfamily [SSF48403] (8-90)

Organism: Patella caerulea (NCBI:txid87958)

Mean predicted aligned error: 7.72 Å

Solvent-accessible surface area (backbone atoms only — not comparable to full-atom values): 5613 Å² total; per-residue (Å²): 134,63,74,85,71,67,55,80,83,50,101,61,62,69,55,62,52,49,53,51,41,54,74,66,71,48,78,70,85,55,58,46,87,55,51,38,39,60,63,33,50,24,25,51,76,38,50,57,70,40,46,47,47,44,42,73,76,63,61,52,76,71,82,53,44,27,68,89,66,46,38,29,61,77,39,37,47,70,95,56,20,68,61,38,38,53,50,54,55,49,54,66,71,75,109